Protein AF-A0A7X9KZZ8-F1 (afdb_monomer_lite)

Sequence (74 aa):
MSEIKYKCWAKAAFGLEGIIANELKYQGLEAKADIGGVRFNANISEILYANINLRCSDRVLIILNEAKVTTFDE

Structure (mmCIF, N/CA/C/O backbone):
data_AF-A0A7X9KZZ8-F1
#
_entry.id   AF-A0A7X9KZZ8-F1
#
loop_
_atom_site.group_PDB
_atom_site.id
_atom_site.type_symbol
_atom_site.label_atom_id
_atom_site.label_alt_id
_atom_site.label_comp_id
_atom_site.label_asym_id
_atom_site.label_entity_id
_atom_site.label_seq_id
_atom_site.pdbx_PDB_ins_code
_atom_site.Cartn_x
_atom_site.Cartn_y
_atom_site.Cartn_z
_atom_site.occupancy
_atom_site.B_iso_or_equiv
_atom_site.auth_seq_id
_atom_site.auth_comp_id
_atom_site.auth_asym_id
_atom_site.auth_atom_id
_atom_site.pdbx_PDB_model_num
ATOM 1 N N . MET A 1 1 ? -8.165 -17.822 16.280 1.00 49.31 1 MET A N 1
ATOM 2 C CA . MET A 1 1 ? -7.900 -18.028 14.841 1.00 49.31 1 MET A CA 1
ATOM 3 C C . MET A 1 1 ? -7.039 -16.857 14.401 1.00 49.31 1 MET A C 1
ATOM 5 O O . MET A 1 1 ? -7.495 -15.734 14.549 1.00 49.31 1 MET A O 1
ATOM 9 N N . SER A 1 2 ? -5.770 -17.073 14.050 1.00 57.00 2 SER A N 1
ATOM 10 C CA . SER A 1 2 ? -4.882 -15.975 13.643 1.00 57.00 2 SER A CA 1
ATOM 11 C C . SER A 1 2 ? -5.402 -15.368 12.344 1.00 57.00 2 SER A C 1
ATOM 13 O O . SER A 1 2 ? -5.591 -16.088 11.364 1.00 57.00 2 SER A O 1
ATOM 15 N N . GLU A 1 3 ? -5.684 -14.072 12.357 1.00 80.31 3 GLU A N 1
ATOM 16 C CA . GLU A 1 3 ? -6.273 -13.377 11.219 1.00 80.31 3 GLU A CA 1
ATOM 17 C C . GLU A 1 3 ? -5.243 -13.257 10.089 1.00 80.31 3 GLU A C 1
ATOM 19 O O . GLU A 1 3 ? -4.126 -12.779 10.298 1.00 80.31 3 GLU A O 1
ATOM 24 N N . ILE A 1 4 ? -5.594 -13.745 8.897 1.00 92.19 4 ILE A N 1
ATOM 25 C CA . ILE A 1 4 ? -4.714 -13.691 7.726 1.00 92.19 4 ILE A CA 1
ATOM 26 C C . ILE A 1 4 ? -4.537 -12.224 7.330 1.00 92.19 4 ILE A C 1
ATOM 28 O O . ILE A 1 4 ? -5.522 -11.534 7.063 1.00 92.19 4 ILE A O 1
ATOM 32 N N . LYS A 1 5 ? -3.285 -11.763 7.262 1.00 95.81 5 LYS A N 1
ATOM 33 C CA . LYS A 1 5 ? -2.936 -10.437 6.744 1.00 95.81 5 LYS A CA 1
ATOM 34 C C . LYS A 1 5 ? -2.430 -10.530 5.310 1.00 95.81 5 LYS A C 1
ATOM 36 O O . LYS A 1 5 ? -1.644 -11.414 4.975 1.00 95.81 5 LYS A O 1
ATOM 41 N N . TYR A 1 6 ? -2.848 -9.573 4.496 1.00 97.81 6 TYR A N 1
ATOM 42 C CA . TYR A 1 6 ? -2.472 -9.425 3.098 1.00 97.81 6 TYR A CA 1
ATOM 43 C C . TYR A 1 6 ? -1.587 -8.199 2.919 1.00 97.81 6 TYR A C 1
ATOM 45 O O . TYR A 1 6 ? -1.810 -7.163 3.552 1.00 97.81 6 TYR A O 1
ATOM 53 N N . LYS A 1 7 ? -0.629 -8.294 1.997 1.00 97.94 7 LYS A N 1
ATOM 54 C CA . LYS A 1 7 ? 0.099 -7.128 1.497 1.00 97.94 7 LYS A CA 1
ATOM 55 C C . LYS A 1 7 ? -0.817 -6.342 0.571 1.00 97.94 7 LYS A C 1
ATOM 57 O O . LYS A 1 7 ? -1.380 -6.906 -0.365 1.00 97.94 7 LYS A O 1
ATOM 62 N N . CYS A 1 8 ? -0.944 -5.050 0.821 1.00 98.12 8 CYS A N 1
ATOM 63 C CA . CYS A 1 8 ? -1.841 -4.174 0.089 1.00 98.12 8 CYS A CA 1
ATOM 64 C C . CYS A 1 8 ? -1.096 -2.965 -0.478 1.00 98.12 8 CYS A C 1
ATOM 66 O O . CYS A 1 8 ? -0.080 -2.523 0.068 1.00 98.12 8 CYS A O 1
ATOM 68 N N . TRP A 1 9 ? -1.636 -2.418 -1.563 1.00 98.19 9 TRP A N 1
ATOM 69 C CA . TRP A 1 9 ? -1.184 -1.184 -2.184 1.00 98.19 9 TRP A CA 1
ATOM 70 C C . TRP A 1 9 ? -2.367 -0.228 -2.382 1.00 98.19 9 TRP A C 1
ATOM 72 O O . TRP A 1 9 ? -3.263 -0.501 -3.183 1.00 98.19 9 TRP A O 1
ATOM 82 N N . ALA A 1 10 ? -2.347 0.918 -1.701 1.00 98.19 10 ALA A N 1
ATOM 83 C CA . ALA A 1 10 ? -3.255 2.037 -1.946 1.00 98.19 10 ALA A CA 1
ATOM 84 C C . ALA A 1 10 ? -2.651 2.953 -3.026 1.00 98.19 10 ALA A C 1
ATOM 86 O O . ALA A 1 10 ? -1.671 3.657 -2.771 1.00 98.19 10 ALA A O 1
ATOM 87 N N . LYS A 1 11 ? -3.170 2.896 -4.260 1.00 97.81 11 LYS A N 1
ATOM 88 C CA . LYS A 1 11 ? -2.680 3.708 -5.393 1.00 97.81 11 LYS A CA 1
ATOM 89 C C . LYS A 1 11 ? -3.181 5.142 -5.296 1.00 97.81 11 LYS A C 1
ATOM 91 O O . LYS A 1 11 ? -4.275 5.366 -4.784 1.00 97.81 11 LYS A O 1
ATOM 96 N N . ALA A 1 12 ? -2.379 6.081 -5.790 1.00 95.44 12 ALA A N 1
ATOM 97 C CA . ALA A 1 12 ? -2.735 7.491 -5.863 1.00 95.44 12 ALA A CA 1
ATOM 98 C C . ALA A 1 12 ? -1.911 8.233 -6.912 1.00 95.44 12 ALA A C 1
ATOM 100 O O . ALA A 1 12 ? -0.840 7.764 -7.317 1.00 95.44 12 ALA A O 1
ATOM 101 N N . ALA A 1 13 ? -2.372 9.430 -7.270 1.00 94.94 13 ALA A N 1
ATOM 102 C CA . ALA A 1 13 ? -1.562 10.413 -7.976 1.00 94.94 13 ALA A CA 1
ATOM 103 C C . ALA A 1 13 ? -0.300 10.791 -7.172 1.00 94.94 13 ALA A C 1
ATOM 105 O O . ALA A 1 13 ? -0.305 10.802 -5.938 1.00 94.94 13 ALA A O 1
ATOM 106 N N . PHE A 1 14 ? 0.782 11.120 -7.885 1.00 94.81 14 PHE A N 1
ATOM 107 C CA . PHE A 1 14 ? 2.048 11.523 -7.268 1.00 94.81 14 PHE A CA 1
ATOM 108 C C . PHE A 1 14 ? 1.880 12.761 -6.379 1.00 94.81 14 PHE A C 1
ATOM 110 O O . PHE A 1 14 ? 1.219 13.725 -6.765 1.00 94.81 14 PHE A O 1
ATOM 117 N N . GLY A 1 15 ? 2.508 12.742 -5.203 1.00 94.50 15 GLY A N 1
ATOM 118 C CA . GLY A 1 15 ? 2.435 13.805 -4.199 1.00 94.50 15 GLY A CA 1
ATOM 119 C C . GLY A 1 15 ? 1.348 13.604 -3.136 1.00 94.50 15 GLY A C 1
ATOM 120 O O . GLY A 1 15 ? 1.340 14.332 -2.144 1.00 94.50 15 GLY A O 1
ATOM 121 N N . LEU A 1 16 ? 0.449 12.623 -3.295 1.00 96.94 16 LEU A N 1
ATOM 122 C CA . LEU A 1 16 ? -0.607 12.310 -2.318 1.00 96.94 16 LEU A CA 1
ATOM 123 C C . LEU A 1 16 ? -0.230 11.189 -1.336 1.00 96.94 16 LEU A C 1
ATOM 125 O O . LEU A 1 16 ? -0.995 10.879 -0.420 1.00 96.94 16 LEU A O 1
ATOM 129 N N . GLU A 1 17 ? 0.948 10.585 -1.479 1.00 96.75 17 GLU A N 1
ATOM 130 C CA . GLU A 1 17 ? 1.347 9.395 -0.724 1.00 96.75 17 GLU A CA 1
ATOM 131 C C . GLU A 1 17 ? 1.404 9.655 0.785 1.00 96.75 17 GLU A C 1
ATOM 133 O O . GLU A 1 17 ? 0.954 8.836 1.587 1.00 96.75 17 GLU A O 1
ATOM 138 N N . GLY A 1 18 ? 1.908 10.826 1.185 1.00 96.38 18 GLY A N 1
ATOM 139 C CA . GLY A 1 18 ? 1.965 11.221 2.593 1.00 96.38 18 GLY A CA 1
ATOM 140 C C . GLY A 1 18 ? 0.579 11.391 3.222 1.00 96.38 18 GLY A C 1
ATOM 141 O O . GLY A 1 18 ? 0.384 11.031 4.383 1.00 96.38 18 GLY A O 1
ATOM 142 N N . ILE A 1 19 ? -0.395 11.886 2.450 1.00 97.00 19 ILE A N 1
ATOM 143 C CA . ILE A 1 19 ? -1.774 12.078 2.917 1.00 97.00 19 ILE A CA 1
ATOM 144 C C . ILE A 1 19 ? -2.415 10.715 3.175 1.00 97.00 19 ILE A C 1
ATOM 146 O O . ILE A 1 19 ? -2.908 10.472 4.273 1.00 97.00 19 ILE A O 1
ATOM 150 N N . ILE A 1 20 ? -2.318 9.790 2.221 1.00 97.75 20 ILE A N 1
ATOM 151 C CA . ILE A 1 20 ? -2.886 8.439 2.351 1.00 97.75 20 ILE A CA 1
ATOM 152 C C . ILE A 1 20 ? -2.211 7.658 3.475 1.00 97.75 20 ILE A C 1
ATOM 154 O O . ILE A 1 20 ? -2.881 6.952 4.225 1.00 97.75 20 ILE A O 1
ATOM 158 N N . ALA A 1 21 ? -0.892 7.799 3.635 1.00 97.69 21 ALA A N 1
ATOM 159 C CA . ALA A 1 21 ? -0.181 7.162 4.735 1.00 97.69 21 ALA A CA 1
ATOM 160 C C . ALA A 1 21 ? -0.696 7.664 6.092 1.00 97.69 21 ALA A C 1
ATOM 162 O O . ALA A 1 21 ? -0.824 6.873 7.023 1.00 97.69 21 ALA A O 1
ATOM 163 N N . ASN A 1 22 ? -1.038 8.951 6.204 1.00 97.75 22 ASN A N 1
ATOM 164 C CA . ASN A 1 22 ? -1.673 9.497 7.401 1.00 97.75 22 ASN A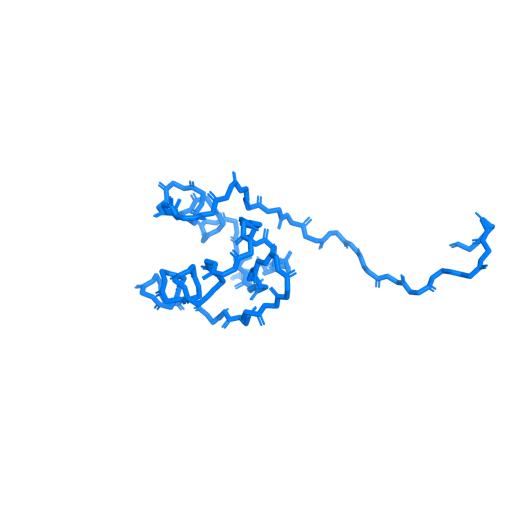 CA 1
ATOM 165 C C . ASN A 1 22 ? -3.121 9.016 7.574 1.00 97.75 22 ASN A C 1
ATOM 167 O O . ASN A 1 22 ? -3.509 8.719 8.702 1.00 97.75 22 ASN A O 1
ATOM 171 N N . GLU A 1 23 ? -3.904 8.882 6.498 1.00 97.81 23 GLU A N 1
ATOM 172 C CA . GLU A 1 23 ? -5.256 8.309 6.571 1.00 97.81 23 GLU A CA 1
ATOM 173 C C . GLU A 1 23 ? -5.224 6.858 7.073 1.00 97.81 23 GLU A C 1
ATOM 175 O O . GLU A 1 23 ? -5.972 6.514 7.984 1.00 97.81 23 GLU A O 1
ATOM 180 N N . LEU A 1 24 ? -4.318 6.025 6.553 1.00 97.94 24 LEU A N 1
ATOM 181 C CA . LEU A 1 24 ? -4.132 4.644 7.013 1.00 97.94 24 LEU A CA 1
ATOM 182 C C . LEU A 1 24 ? -3.670 4.585 8.478 1.00 97.94 24 LEU A C 1
ATOM 184 O O . LEU A 1 24 ? -4.225 3.815 9.261 1.00 97.94 24 LEU A O 1
ATOM 188 N N . LYS A 1 25 ? -2.733 5.452 8.887 1.00 97.25 25 LYS A N 1
ATOM 189 C CA . LYS A 1 25 ? -2.318 5.570 10.297 1.00 97.25 25 LYS A CA 1
ATOM 190 C C . LYS A 1 25 ? -3.472 5.970 11.214 1.00 97.25 25 LYS A C 1
ATOM 192 O O . LYS A 1 25 ? -3.576 5.439 12.314 1.00 97.25 25 LYS A O 1
ATOM 197 N N . TYR A 1 26 ? -4.351 6.868 10.768 1.00 96.69 26 TYR A N 1
ATOM 198 C CA . TYR A 1 26 ? -5.551 7.252 11.516 1.00 96.69 26 TYR A CA 1
ATOM 199 C C . TYR A 1 26 ? -6.517 6.072 11.712 1.00 96.69 26 TYR A C 1
ATOM 201 O O . TYR A 1 26 ? -7.197 5.996 12.730 1.00 96.69 26 TYR A O 1
ATOM 209 N N . GLN A 1 27 ? -6.534 5.115 10.780 1.00 95.62 27 GLN A N 1
ATOM 210 C CA . GLN A 1 27 ? -7.279 3.856 10.902 1.00 95.62 27 GLN A CA 1
ATOM 211 C C . GLN A 1 27 ? -6.551 2.796 11.751 1.00 95.62 27 GLN A C 1
ATOM 213 O O . GLN A 1 27 ? -7.049 1.684 11.893 1.00 95.62 27 GLN A O 1
ATOM 218 N N . GLY A 1 28 ? -5.382 3.117 12.315 1.00 96.62 28 GLY A N 1
ATOM 219 C CA . GLY A 1 28 ? -4.571 2.191 13.109 1.00 96.62 28 GLY A CA 1
ATOM 220 C C . GLY A 1 28 ? -3.678 1.258 12.286 1.00 96.62 28 GLY A C 1
ATOM 221 O O . GLY A 1 28 ? -3.114 0.319 12.844 1.00 96.62 28 GLY A O 1
ATOM 222 N N . LEU A 1 29 ? -3.526 1.500 10.979 1.00 97.06 29 LEU A N 1
ATOM 223 C CA . LEU A 1 29 ? -2.706 0.678 10.090 1.00 97.06 29 LEU A CA 1
ATOM 224 C C . LEU A 1 29 ? -1.305 1.271 9.915 1.00 97.06 29 LEU A C 1
ATOM 226 O O . LEU A 1 29 ? -1.133 2.455 9.618 1.00 97.06 29 LEU A O 1
ATOM 230 N N . GLU A 1 30 ? -0.284 0.423 10.028 1.00 96.69 30 GLU A N 1
ATOM 231 C CA . GLU A 1 30 ? 1.067 0.797 9.620 1.00 96.69 30 GLU A CA 1
ATOM 232 C C . GLU A 1 30 ? 1.155 0.895 8.097 1.00 96.69 30 GLU A C 1
ATOM 234 O O . GLU A 1 30 ? 0.810 -0.039 7.369 1.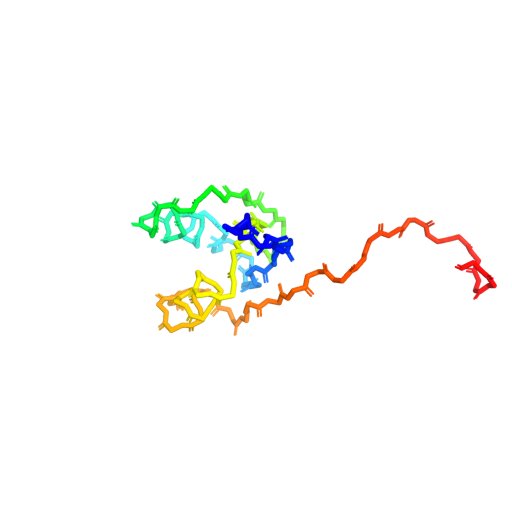00 96.69 30 GLU A O 1
ATOM 239 N N . ALA A 1 31 ? 1.647 2.036 7.618 1.00 96.56 31 ALA A N 1
ATOM 240 C CA . ALA A 1 31 ? 1.656 2.364 6.204 1.00 96.56 31 ALA A CA 1
ATOM 241 C C . ALA A 1 31 ? 2.993 2.995 5.793 1.00 96.56 31 ALA A C 1
ATOM 243 O O . ALA A 1 31 ? 3.514 3.885 6.475 1.00 96.56 31 ALA A O 1
ATOM 244 N N . LYS A 1 32 ? 3.539 2.550 4.659 1.00 97.06 32 LYS A N 1
ATOM 245 C CA . LYS A 1 32 ? 4.788 3.043 4.069 1.00 97.06 32 LYS A CA 1
ATOM 246 C C . LYS A 1 32 ? 4.501 3.681 2.713 1.00 97.06 32 LYS A C 1
ATOM 248 O O . LYS A 1 32 ? 4.120 2.986 1.774 1.00 97.06 32 LYS A O 1
ATOM 253 N N . ALA A 1 33 ? 4.698 4.993 2.624 1.00 96.94 33 ALA A N 1
ATOM 254 C CA . ALA A 1 33 ? 4.627 5.720 1.362 1.00 96.94 33 ALA A CA 1
ATOM 255 C C . ALA A 1 33 ? 5.740 5.256 0.407 1.00 96.94 33 ALA A C 1
ATOM 257 O O . ALA A 1 33 ? 6.877 5.032 0.830 1.00 96.94 33 ALA A O 1
ATOM 258 N N . ASP A 1 34 ? 5.393 5.108 -0.865 1.00 95.00 34 ASP A N 1
ATOM 259 C CA . ASP A 1 34 ? 6.280 4.725 -1.963 1.00 95.00 34 ASP A CA 1
ATOM 260 C C . ASP A 1 34 ? 5.783 5.409 -3.245 1.00 95.00 34 ASP A C 1
ATOM 262 O O . ASP A 1 34 ? 4.629 5.816 -3.309 1.00 95.00 34 ASP A O 1
ATOM 266 N N . ILE A 1 35 ? 6.612 5.568 -4.270 1.00 93.81 35 ILE A N 1
ATOM 267 C CA . ILE A 1 35 ? 6.259 6.386 -5.441 1.00 93.81 35 ILE A CA 1
ATOM 268 C C . ILE A 1 35 ? 4.924 5.919 -6.060 1.00 93.81 35 ILE A C 1
ATOM 270 O O . ILE A 1 35 ? 4.780 4.781 -6.517 1.00 93.81 35 ILE A O 1
ATOM 274 N N . GLY A 1 36 ? 3.928 6.812 -6.080 1.00 94.06 36 GLY A N 1
ATOM 275 C CA . GLY A 1 36 ? 2.599 6.538 -6.628 1.00 94.06 36 GLY A CA 1
ATOM 276 C C . GLY A 1 36 ? 1.681 5.706 -5.724 1.00 94.06 36 GLY A C 1
ATOM 277 O O . GLY A 1 36 ? 0.755 5.058 -6.236 1.00 94.06 36 GLY A O 1
ATOM 278 N N . GLY A 1 37 ? 1.933 5.656 -4.413 1.00 96.88 37 GLY A N 1
ATOM 279 C CA . GLY A 1 37 ? 0.971 5.148 -3.437 1.00 96.88 37 GLY A CA 1
ATOM 280 C C . GLY A 1 37 ? 1.540 4.790 -2.063 1.00 96.88 37 GLY A C 1
ATOM 281 O O . GLY A 1 37 ? 2.551 5.313 -1.606 1.00 96.88 37 GLY A O 1
ATOM 282 N N . VAL A 1 38 ? 0.837 3.903 -1.360 1.00 98.25 38 VAL A N 1
ATOM 283 C CA . VAL A 1 38 ? 1.195 3.491 0.001 1.00 98.25 38 VAL A CA 1
ATOM 284 C C . VAL A 1 38 ? 1.038 1.984 0.156 1.00 98.25 38 VAL A C 1
ATOM 286 O O . VAL A 1 38 ? -0.026 1.425 -0.116 1.00 98.25 38 VAL A O 1
ATOM 289 N N . ARG A 1 39 ? 2.096 1.324 0.631 1.00 98.00 39 ARG A N 1
ATOM 290 C CA . ARG A 1 39 ? 2.083 -0.094 1.006 1.00 98.00 39 ARG A CA 1
ATOM 291 C C . ARG A 1 39 ? 1.654 -0.257 2.460 1.00 98.00 39 ARG A C 1
ATOM 293 O O . ARG A 1 39 ? 2.140 0.471 3.326 1.00 98.00 39 ARG A O 1
ATOM 300 N N . PHE A 1 40 ? 0.808 -1.241 2.739 1.00 97.94 40 PHE A N 1
ATOM 301 C CA . PHE A 1 40 ? 0.374 -1.584 4.098 1.00 97.94 40 PHE A CA 1
ATOM 302 C C . PHE A 1 40 ? 0.003 -3.070 4.202 1.00 97.94 40 PHE A C 1
ATOM 304 O O . PHE A 1 40 ? -0.155 -3.742 3.183 1.00 97.94 40 PHE A O 1
ATOM 311 N N . ASN A 1 41 ? -0.110 -3.595 5.425 1.00 97.81 41 ASN A N 1
ATOM 312 C CA . ASN A 1 41 ? -0.589 -4.958 5.675 1.00 97.81 41 ASN A CA 1
ATOM 313 C C . ASN A 1 41 ? -1.919 -4.912 6.421 1.00 97.81 41 ASN A C 1
ATOM 315 O O . ASN A 1 41 ? -2.011 -4.240 7.446 1.00 97.81 41 ASN A O 1
ATOM 319 N N . ALA A 1 42 ? -2.911 -5.653 5.936 1.00 97.19 42 ALA A N 1
ATOM 320 C CA . ALA A 1 42 ? -4.262 -5.613 6.480 1.00 97.19 42 ALA A CA 1
ATOM 321 C C . ALA A 1 42 ? -4.987 -6.960 6.325 1.00 97.19 42 ALA A C 1
ATOM 323 O O . ALA A 1 42 ? -4.742 -7.697 5.368 1.00 97.19 42 ALA A O 1
ATOM 324 N N . ASN A 1 43 ? -5.867 -7.299 7.263 1.00 97.25 43 ASN A N 1
ATOM 325 C CA . ASN A 1 43 ? -6.854 -8.367 7.113 1.00 97.25 43 ASN A CA 1
ATOM 326 C C . ASN A 1 43 ? -7.998 -7.918 6.173 1.00 97.25 43 ASN A C 1
ATOM 328 O O . ASN A 1 43 ? -8.060 -6.768 5.741 1.00 97.25 43 ASN A O 1
ATOM 332 N N . ILE A 1 44 ? -8.931 -8.818 5.849 1.00 96.38 44 ILE A N 1
ATOM 333 C CA . ILE A 1 44 ? -10.044 -8.508 4.929 1.00 96.38 44 ILE A CA 1
ATOM 334 C C . ILE A 1 44 ? -10.919 -7.356 5.445 1.00 96.38 44 ILE A C 1
ATOM 336 O O . ILE A 1 44 ? -11.289 -6.480 4.666 1.00 96.38 44 ILE A O 1
ATOM 340 N N . SER A 1 45 ? -11.230 -7.326 6.741 1.00 96.12 45 SER A N 1
ATOM 341 C CA . SER A 1 45 ? -12.058 -6.276 7.347 1.00 96.12 45 SER A CA 1
ATOM 342 C C . SER A 1 45 ? -11.387 -4.903 7.257 1.00 96.12 45 SER A C 1
ATOM 344 O O . SER A 1 45 ? -12.022 -3.928 6.865 1.00 96.12 45 SER A O 1
ATOM 346 N N . GLU A 1 46 ? -10.089 -4.836 7.549 1.00 97.56 46 GLU A N 1
ATOM 347 C CA . GLU A 1 46 ? -9.243 -3.646 7.430 1.00 97.56 46 GLU A CA 1
ATOM 348 C C . GLU A 1 46 ? -9.142 -3.183 5.965 1.00 97.56 46 GLU A C 1
ATOM 350 O O . GLU A 1 46 ? -9.226 -1.987 5.694 1.00 97.56 46 GLU A O 1
ATOM 355 N N . ILE A 1 47 ? -9.044 -4.106 4.999 1.00 97.69 47 ILE A N 1
ATOM 356 C CA . ILE A 1 47 ? -9.044 -3.785 3.558 1.00 97.69 47 ILE A CA 1
ATOM 357 C C . ILE A 1 47 ? -10.382 -3.183 3.124 1.00 97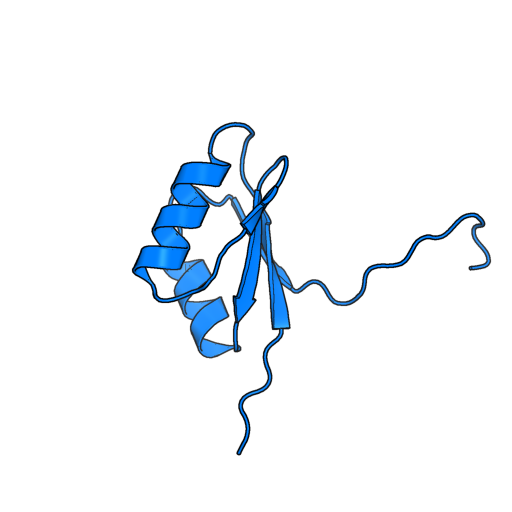.69 47 ILE A C 1
ATOM 359 O O . ILE A 1 47 ? -10.406 -2.191 2.390 1.00 97.69 47 ILE A O 1
ATOM 363 N N . LEU A 1 48 ? -11.501 -3.771 3.551 1.00 97.12 48 LEU A N 1
ATOM 364 C CA . LEU A 1 48 ? -12.836 -3.244 3.258 1.00 97.12 48 LEU A CA 1
ATOM 365 C C . LEU A 1 48 ? -13.018 -1.859 3.886 1.00 97.12 48 LEU A C 1
ATOM 367 O O . LEU A 1 48 ? -13.510 -0.941 3.230 1.00 97.12 48 LEU A O 1
ATOM 371 N N . TYR A 1 49 ? -12.551 -1.688 5.122 1.00 97.25 49 TYR A N 1
ATOM 372 C CA . TYR A 1 49 ? -12.589 -0.407 5.813 1.00 97.25 49 TYR A CA 1
ATOM 373 C C . TYR A 1 49 ? -11.744 0.657 5.101 1.00 97.25 49 TYR A C 1
ATOM 375 O O . TYR A 1 49 ? -12.218 1.778 4.904 1.00 97.25 49 TYR A O 1
ATOM 383 N N . ALA A 1 50 ? -10.543 0.304 4.636 1.00 97.8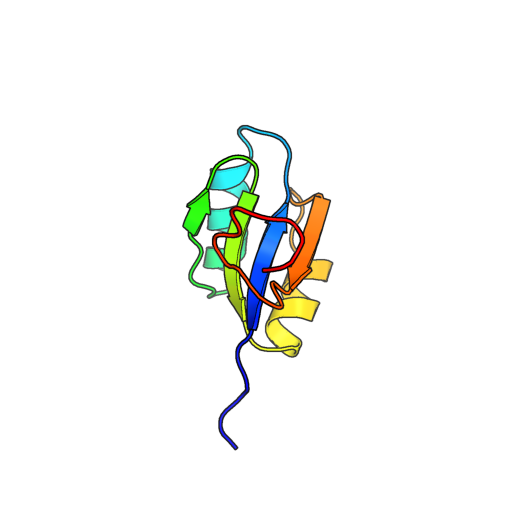1 50 ALA A N 1
ATOM 384 C CA . ALA A 1 50 ? -9.695 1.191 3.848 1.00 97.81 50 ALA A CA 1
ATOM 385 C C . ALA A 1 50 ? -10.369 1.602 2.526 1.00 97.81 50 ALA A C 1
ATOM 387 O O . ALA A 1 50 ? -10.383 2.787 2.202 1.00 97.81 50 ALA A O 1
ATOM 388 N N . ASN A 1 51 ? -10.994 0.666 1.798 1.00 97.06 51 ASN A N 1
ATOM 389 C CA . ASN A 1 51 ? -11.713 0.973 0.551 1.00 97.06 51 ASN A CA 1
ATOM 390 C C . ASN A 1 51 ? -12.838 2.000 0.743 1.00 97.06 51 ASN A C 1
ATOM 392 O O . ASN A 1 51 ? -13.060 2.830 -0.131 1.00 97.06 51 ASN A O 1
ATOM 396 N N . ILE A 1 52 ? -13.548 1.945 1.870 1.00 97.19 52 ILE A N 1
ATOM 397 C CA . ILE A 1 52 ? -14.647 2.877 2.159 1.00 97.19 52 ILE A CA 1
ATOM 398 C C . ILE A 1 52 ? -14.118 4.260 2.570 1.00 97.19 52 ILE A C 1
ATOM 400 O O . ILE A 1 52 ? -14.753 5.271 2.278 1.00 97.19 52 ILE A O 1
ATOM 404 N N . ASN A 1 53 ? -12.980 4.316 3.268 1.00 97.44 53 ASN A N 1
ATOM 405 C CA . ASN A 1 53 ? -12.570 5.515 4.005 1.00 97.44 53 ASN A CA 1
ATOM 406 C C . ASN A 1 53 ? -11.388 6.292 3.410 1.00 97.44 53 ASN A C 1
ATOM 408 O O . ASN A 1 53 ? -11.203 7.452 3.785 1.00 97.44 53 ASN A O 1
ATOM 412 N N . LEU A 1 54 ? -10.565 5.697 2.542 1.00 97.88 54 LEU A N 1
ATOM 413 C CA . LEU A 1 54 ? -9.462 6.427 1.910 1.00 97.88 54 LEU A CA 1
ATOM 414 C C . LEU A 1 54 ? -10.012 7.416 0.881 1.00 97.88 54 LEU A C 1
ATOM 416 O O . LEU A 1 54 ? -10.603 7.016 -0.117 1.00 97.88 54 LEU A O 1
ATOM 420 N N . ARG A 1 55 ? -9.803 8.715 1.117 1.00 97.25 55 ARG A N 1
ATOM 421 C CA . ARG A 1 55 ? -10.353 9.784 0.262 1.00 97.25 55 ARG A CA 1
ATOM 422 C C . ARG A 1 55 ? -9.391 10.226 -0.825 1.00 97.25 55 ARG A C 1
ATOM 424 O O . ARG A 1 55 ? -9.822 10.785 -1.828 1.00 97.25 55 ARG A O 1
ATOM 431 N N . CYS A 1 56 ? -8.097 10.011 -0.609 1.00 96.88 56 CYS A N 1
ATOM 432 C CA . CYS A 1 56 ? -7.056 10.428 -1.544 1.00 96.88 56 CYS A CA 1
ATOM 433 C C . CYS A 1 56 ? -6.478 9.269 -2.365 1.00 96.88 56 CYS A C 1
ATOM 435 O O . CYS A 1 56 ? -5.633 9.510 -3.223 1.00 96.88 56 CYS A O 1
ATOM 437 N N . SER A 1 57 ? -6.908 8.028 -2.109 1.00 97.56 57 SER A N 1
ATOM 438 C CA . SER A 1 57 ? -6.491 6.861 -2.889 1.00 97.56 57 SER A CA 1
ATOM 439 C C . SER A 1 57 ? -7.457 6.591 -4.040 1.00 97.56 57 SER A C 1
ATOM 441 O O . SER A 1 57 ? -8.668 6.682 -3.871 1.00 97.56 57 SER A O 1
ATOM 443 N N . ASP A 1 58 ? -6.917 6.184 -5.188 1.00 95.94 58 ASP A N 1
ATOM 444 C CA . ASP A 1 58 ? -7.702 5.756 -6.345 1.00 95.94 58 ASP A CA 1
ATOM 445 C C . ASP A 1 58 ? -8.275 4.344 -6.149 1.00 95.94 58 ASP A C 1
ATOM 447 O O . ASP A 1 58 ? -9.402 4.057 -6.551 1.00 95.94 58 ASP A O 1
ATOM 451 N N . ARG A 1 59 ? -7.455 3.426 -5.609 1.00 97.06 59 ARG A N 1
ATOM 452 C CA . ARG A 1 59 ? -7.756 1.990 -5.462 1.00 97.06 59 ARG A CA 1
ATOM 453 C C . ARG A 1 59 ? -6.936 1.358 -4.344 1.00 97.06 59 ARG A C 1
ATOM 455 O O . ARG A 1 59 ? -5.741 1.635 -4.229 1.00 97.06 59 ARG A O 1
ATOM 462 N N . VAL A 1 60 ? -7.537 0.403 -3.635 1.00 97.94 60 VAL A N 1
ATOM 463 C CA . VAL A 1 60 ? -6.841 -0.509 -2.718 1.00 97.94 60 VAL A CA 1
ATOM 464 C C . VAL A 1 60 ? -6.700 -1.877 -3.383 1.00 97.94 60 VAL A C 1
ATOM 466 O O . VAL A 1 60 ? -7.689 -2.552 -3.656 1.00 97.94 60 VAL A O 1
ATOM 469 N N . LEU A 1 61 ? -5.464 -2.282 -3.660 1.00 98.19 61 LEU A N 1
ATOM 470 C CA . LEU A 1 61 ? -5.135 -3.533 -4.342 1.00 98.19 61 LEU A CA 1
ATOM 471 C C . LEU A 1 61 ? -4.467 -4.507 -3.374 1.00 98.19 61 LEU A C 1
ATOM 473 O O . LEU A 1 61 ? -3.639 -4.098 -2.564 1.00 98.19 61 LEU A O 1
ATOM 477 N N . ILE A 1 62 ? -4.772 -5.797 -3.499 1.00 98.00 62 ILE A N 1
ATOM 478 C CA . ILE A 1 62 ? -4.016 -6.859 -2.829 1.00 98.00 62 ILE A CA 1
ATOM 479 C C . ILE A 1 62 ? -2.845 -7.247 -3.728 1.00 98.00 62 ILE A C 1
ATOM 481 O O . ILE A 1 62 ? -3.022 -7.557 -4.906 1.00 98.00 62 ILE A O 1
ATOM 485 N N . ILE A 1 63 ? -1.646 -7.253 -3.158 1.00 97.56 63 ILE A N 1
ATOM 486 C CA . ILE A 1 63 ? -0.440 -7.734 -3.820 1.00 97.56 63 ILE A CA 1
ATOM 487 C C . ILE A 1 63 ? -0.394 -9.252 -3.645 1.00 97.56 63 ILE A C 1
ATOM 489 O O . ILE A 1 63 ? -0.079 -9.747 -2.562 1.00 97.56 63 ILE A O 1
ATOM 493 N N . LEU A 1 64 ? -0.717 -9.989 -4.710 1.00 96.75 64 LEU A N 1
ATOM 494 C CA . LEU A 1 64 ? -0.690 -11.455 -4.691 1.00 96.75 64 LEU A CA 1
ATOM 495 C C . LEU A 1 64 ? 0.742 -11.997 -4.630 1.00 96.75 64 LEU A C 1
ATOM 497 O O . LEU A 1 64 ? 1.019 -12.921 -3.870 1.00 96.75 64 LEU A O 1
ATOM 501 N N . ASN A 1 65 ? 1.647 -11.420 -5.423 1.00 95.06 65 ASN A N 1
ATOM 502 C CA . ASN A 1 65 ? 3.058 -11.785 -5.441 1.00 95.06 65 ASN A CA 1
ATOM 503 C C . ASN A 1 65 ? 3.909 -10.649 -6.029 1.00 95.06 65 ASN A C 1
ATOM 505 O O . ASN A 1 65 ? 3.406 -9.824 -6.792 1.00 95.06 65 ASN A O 1
ATOM 509 N N . GLU A 1 66 ? 5.196 -10.627 -5.691 1.00 93.88 66 GLU A N 1
ATOM 510 C CA . GLU A 1 66 ? 6.200 -9.724 -6.255 1.00 93.88 66 GLU A CA 1
ATOM 511 C C . GLU A 1 66 ? 7.503 -10.495 -6.422 1.00 93.88 66 GLU A C 1
ATOM 513 O O . GLU A 1 66 ? 8.048 -11.026 -5.454 1.00 93.88 66 GLU A O 1
ATOM 518 N N . ALA A 1 67 ? 8.012 -10.536 -7.646 1.00 94.62 67 ALA A N 1
ATOM 519 C CA . ALA A 1 67 ? 9.258 -11.206 -7.964 1.00 94.62 67 ALA A CA 1
ATOM 520 C C . ALA A 1 67 ? 10.025 -10.406 -9.015 1.00 94.62 67 ALA A C 1
ATOM 522 O O . ALA A 1 67 ? 9.441 -9.676 -9.817 1.00 94.62 67 ALA A O 1
ATOM 523 N N . LYS A 1 68 ? 11.351 -10.547 -9.002 1.00 95.88 68 LYS A N 1
ATOM 524 C CA . LYS A 1 68 ? 12.188 -10.084 -10.103 1.00 95.88 68 LYS A CA 1
ATOM 525 C C . LYS A 1 68 ? 12.172 -11.168 -11.174 1.00 95.88 68 LYS A C 1
ATOM 527 O O . LYS A 1 68 ? 12.611 -12.277 -10.902 1.00 95.88 68 LYS A O 1
ATOM 532 N N . VAL A 1 69 ? 11.705 -10.809 -12.360 1.00 96.12 69 VAL A N 1
ATOM 533 C CA . VAL A 1 69 ? 11.633 -11.683 -13.532 1.00 96.12 69 VAL A CA 1
ATOM 534 C C . VAL A 1 69 ? 12.513 -11.069 -14.612 1.00 96.12 69 VAL A C 1
ATOM 536 O O . VAL A 1 69 ? 12.430 -9.861 -14.855 1.00 96.12 69 VAL A O 1
ATOM 539 N N . THR A 1 70 ? 13.410 -11.859 -15.203 1.00 96.50 70 THR A N 1
ATOM 540 C CA . THR A 1 70 ? 14.366 -11.360 -16.209 1.00 96.50 70 THR A CA 1
ATOM 541 C C . THR A 1 70 ? 14.166 -11.957 -17.595 1.00 96.50 70 THR A C 1
ATOM 543 O O . THR A 1 70 ? 14.694 -11.41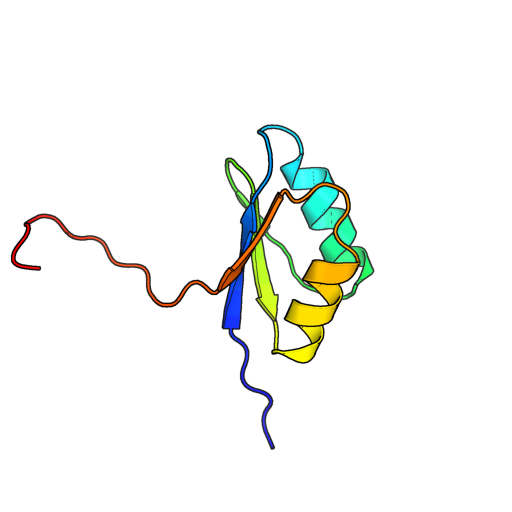6 -18.567 1.00 96.50 70 THR A O 1
ATOM 546 N N . THR A 1 71 ? 13.361 -13.013 -17.699 1.00 97.12 71 THR A N 1
ATOM 547 C CA . THR A 1 71 ? 12.951 -13.644 -18.959 1.00 97.12 71 THR A CA 1
ATOM 548 C C . THR A 1 71 ? 11.449 -13.934 -18.942 1.00 97.12 71 THR A C 1
ATOM 550 O O . THR A 1 71 ? 10.834 -13.876 -17.889 1.00 97.12 71 THR A O 1
ATOM 553 N N . PHE A 1 72 ? 10.839 -14.219 -20.094 1.00 94.12 72 PHE A N 1
ATOM 554 C CA . PHE A 1 72 ? 9.406 -14.549 -20.155 1.00 94.12 72 PHE A CA 1
ATOM 555 C C . PHE A 1 72 ? 9.059 -15.945 -19.618 1.00 94.12 72 PHE A C 1
ATOM 557 O O . PHE A 1 72 ? 7.896 -16.189 -19.310 1.00 94.12 72 PHE A O 1
ATOM 564 N N . ASP A 1 73 ? 10.042 -16.847 -19.549 1.00 94.56 73 ASP A N 1
ATOM 565 C CA . ASP A 1 73 ? 9.854 -18.228 -19.085 1.00 94.56 73 ASP A CA 1
ATOM 566 C C . ASP A 1 73 ? 9.987 -18.361 -17.552 1.00 94.56 73 ASP A C 1
ATOM 568 O O . ASP A 1 73 ? 9.719 -19.428 -16.99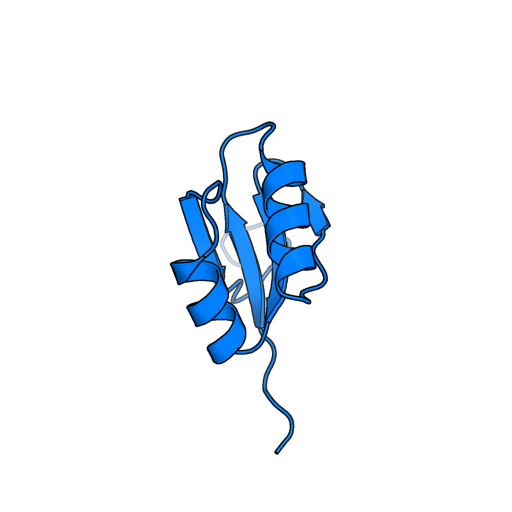8 1.00 94.56 73 ASP A O 1
ATOM 572 N N . GLU A 1 74 ? 10.410 -17.285 -16.880 1.00 81.88 74 GLU A N 1
ATOM 573 C CA . GLU A 1 74 ? 10.455 -17.118 -15.418 1.00 81.88 74 GLU A CA 1
ATOM 574 C C . GLU A 1 74 ? 9.179 -16.439 -14.897 1.00 81.88 74 GLU A C 1
ATOM 576 O O . GLU A 1 74 ? 8.722 -16.827 -13.797 1.00 81.88 74 GLU A O 1
#

Secondary structure (DSSP, 8-state):
-PPPPEEEEEE--TT-HHHHHHHHHHTT--EEEETTEEEEEE-HHHHHHHHHH-SS-SEEEE--------STT-

Foldseek 3Di:
DPFDKFKKWFFADAPCAVVQCVQCVVVVWHWDGDGGTIITIDGPVSQVVSQVRRPGTPDMDTDPDDDDDDDPVD

pLDDT: mean 95.1, std 7.57, range [49.31, 98.25]

Radius of gyration: 13.36 Å; chains: 1; bounding box: 29×32×35 Å